Protein AF-G8PH17-F1 (afdb_monomer_lite)

Secondary structure (DSSP, 8-state):
-BSS--S-HHHHHHS-GGGPPPSSS-EEEEEEE-SS-EEEEEEEGGG-----S-PPP--TTHHHHEEEPTTS-EEE------

Radius of gyration: 15.16 Å; chains: 1; bounding box: 30×38×37 Å

Sequence (82 aa):
MDPTFDNTEEWWESIPEEARPSKDQPFYHLLAENAESEYIAYVSEQNLEKDDSGEPVRHPQVEEFFDETTDGDYIVKDVEIH

Structure (mmCIF, N/CA/C/O backbone):
data_AF-G8PH17-F1
#
_entry.id   AF-G8PH17-F1
#
loop_
_atom_site.group_PDB
_atom_site.id
_atom_site.type_symbol
_atom_site.label_atom_id
_atom_site.label_alt_id
_atom_site.label_comp_id
_atom_site.label_asym_id
_atom_site.label_entity_id
_atom_site.label_seq_id
_atom_site.pdbx_PDB_ins_code
_atom_site.Cartn_x
_atom_site.Cartn_y
_atom_site.Cartn_z
_atom_site.occupancy
_atom_site.B_iso_or_equiv
_atom_site.auth_seq_id
_atom_site.auth_comp_id
_atom_site.auth_asym_id
_atom_site.auth_atom_id
_atom_site.pdbx_PDB_model_num
ATOM 1 N N . MET A 1 1 ? -4.641 -7.364 4.706 1.00 54.56 1 MET A N 1
ATOM 2 C CA . MET A 1 1 ? -5.752 -6.396 4.616 1.00 54.56 1 MET A CA 1
ATOM 3 C C . MET A 1 1 ? -6.184 -6.112 6.033 1.00 54.56 1 MET A C 1
ATOM 5 O O . MET A 1 1 ? -6.562 -7.058 6.716 1.00 54.56 1 MET A O 1
ATOM 9 N N . ASP A 1 2 ? -6.101 -4.857 6.460 1.00 53.16 2 ASP A N 1
ATOM 10 C CA . ASP A 1 2 ? -6.610 -4.460 7.770 1.00 53.16 2 ASP A CA 1
ATOM 11 C C . ASP A 1 2 ? -8.093 -4.090 7.606 1.00 53.16 2 ASP A C 1
ATOM 13 O O . ASP A 1 2 ? -8.412 -3.201 6.811 1.00 53.16 2 ASP A O 1
ATOM 17 N N . PRO A 1 3 ? -9.025 -4.798 8.273 1.00 53.06 3 PRO A N 1
ATOM 18 C CA . PRO A 1 3 ? -10.462 -4.600 8.072 1.00 53.06 3 PRO A CA 1
ATOM 19 C C . PRO A 1 3 ? -10.973 -3.262 8.624 1.00 53.06 3 PRO A C 1
ATOM 21 O O . PRO A 1 3 ? -12.065 -2.834 8.262 1.00 53.06 3 PRO A O 1
ATOM 24 N N . THR A 1 4 ? -10.194 -2.600 9.478 1.00 51.75 4 THR A N 1
ATOM 25 C CA . THR A 1 4 ? -10.493 -1.285 10.051 1.00 51.75 4 THR A CA 1
ATOM 26 C C . THR A 1 4 ? -9.195 -0.530 10.309 1.00 51.75 4 THR A C 1
ATOM 28 O O . THR A 1 4 ? -8.179 -1.139 10.627 1.00 51.75 4 THR A O 1
ATOM 31 N N . PHE A 1 5 ? -9.256 0.794 10.179 1.00 57.12 5 PHE A N 1
ATOM 32 C CA . PHE A 1 5 ? -8.184 1.743 10.476 1.00 57.12 5 PHE A CA 1
ATOM 33 C C . PHE A 1 5 ? -7.437 1.421 11.791 1.00 57.12 5 PHE A C 1
ATOM 35 O O . PHE A 1 5 ? -8.042 1.478 12.860 1.00 57.12 5 PHE A O 1
ATOM 42 N N . ASP A 1 6 ? -6.137 1.108 11.705 1.00 59.66 6 ASP A N 1
ATOM 43 C CA . ASP A 1 6 ? -5.306 0.669 12.850 1.00 59.66 6 ASP A CA 1
ATOM 44 C C . ASP A 1 6 ? -4.491 1.814 13.500 1.00 59.66 6 ASP A C 1
ATOM 46 O O . ASP A 1 6 ? -3.793 1.631 14.493 1.00 59.66 6 ASP A O 1
ATOM 50 N N . ASN A 1 7 ? -4.582 3.037 12.965 1.00 62.47 7 ASN A N 1
ATOM 51 C CA . ASN A 1 7 ? -3.873 4.201 13.505 1.00 62.47 7 ASN A CA 1
ATOM 52 C C . ASN A 1 7 ? -4.661 4.898 14.632 1.00 62.47 7 ASN A C 1
ATOM 54 O O . ASN A 1 7 ? -5.869 4.726 14.798 1.00 62.47 7 ASN A O 1
ATOM 58 N N . THR A 1 8 ? -3.969 5.715 15.429 1.00 67.88 8 THR A N 1
ATOM 59 C CA . THR A 1 8 ? -4.580 6.421 16.565 1.00 67.88 8 THR A CA 1
ATOM 60 C C . THR A 1 8 ? -5.591 7.477 16.112 1.00 67.88 8 THR A C 1
ATOM 62 O O . THR A 1 8 ? -5.452 8.089 15.049 1.00 67.88 8 THR A O 1
ATOM 65 N N . GLU A 1 9 ? -6.600 7.751 16.947 1.00 72.69 9 GLU A N 1
ATOM 66 C CA . GLU A 1 9 ? -7.546 8.849 16.697 1.00 72.69 9 GLU A CA 1
ATOM 67 C C . GLU A 1 9 ? -6.837 10.207 16.569 1.00 72.69 9 GLU A C 1
ATOM 69 O O . GLU A 1 9 ? -7.233 11.018 15.741 1.00 72.69 9 GLU A O 1
ATOM 74 N N . GLU A 1 10 ? -5.732 10.422 17.289 1.00 71.88 10 GLU A N 1
ATOM 75 C CA . GLU A 1 10 ? -4.906 11.632 17.161 1.00 71.88 10 GLU A CA 1
ATOM 76 C C . GLU A 1 10 ? -4.290 11.797 15.766 1.00 71.88 10 GLU A C 1
ATOM 78 O O . GLU A 1 10 ? -4.307 12.896 15.212 1.00 71.88 10 GLU A O 1
ATOM 83 N N . TRP A 1 11 ? -3.765 10.722 15.165 1.00 77.25 11 TRP A N 1
ATOM 84 C CA . TRP A 1 11 ? -3.242 10.795 13.799 1.00 77.25 11 TRP A CA 1
ATOM 85 C C . TRP A 1 11 ? -4.362 11.145 12.821 1.00 77.25 11 TRP A C 1
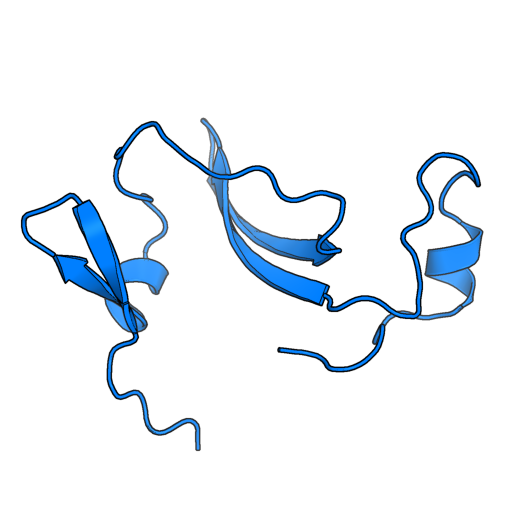ATOM 87 O O . TRP A 1 11 ? -4.187 11.996 11.952 1.00 77.25 11 TRP A O 1
ATOM 97 N N . TRP A 1 12 ? -5.542 10.556 13.012 1.00 75.25 12 TRP A N 1
ATOM 98 C CA . TRP A 1 12 ? -6.711 10.843 12.190 1.00 75.25 12 TRP A CA 1
ATOM 99 C C . TRP A 1 12 ? -7.163 12.302 12.272 1.00 75.25 12 TRP A C 1
ATOM 101 O O . TRP A 1 12 ? -7.427 12.942 11.254 1.00 75.25 12 TRP A O 1
ATOM 111 N N . GLU A 1 13 ? -7.237 12.842 13.486 1.00 79.69 13 GLU A N 1
ATOM 112 C CA . GLU A 1 13 ? -7.615 14.233 13.725 1.00 79.69 13 GLU A CA 1
ATOM 113 C C . GLU A 1 13 ? -6.566 15.220 13.200 1.00 79.69 13 GLU A C 1
ATOM 115 O O . GLU A 1 13 ? -6.932 16.326 12.792 1.00 79.69 13 GLU A O 1
ATOM 120 N N . SER A 1 14 ? -5.291 14.813 13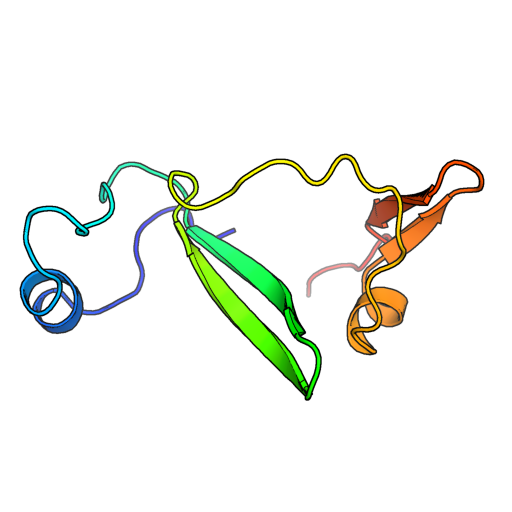.140 1.00 82.38 14 SER A N 1
ATOM 121 C CA . SER A 1 14 ? -4.199 15.626 12.592 1.00 82.38 14 SER A CA 1
ATOM 122 C C . SER A 1 14 ? -4.283 15.833 11.074 1.00 82.38 14 SER A C 1
ATOM 124 O O . SER A 1 14 ? -3.721 16.800 10.555 1.00 82.38 14 SER A O 1
ATOM 126 N N . ILE A 1 15 ? -5.013 14.969 10.360 1.00 78.81 15 ILE A N 1
ATOM 127 C CA . ILE A 1 15 ? -5.238 15.112 8.921 1.00 78.81 15 ILE A CA 1
ATOM 128 C C . ILE A 1 15 ? -6.287 16.212 8.682 1.00 78.81 15 ILE A C 1
ATOM 130 O O . ILE A 1 15 ? -7.329 16.211 9.349 1.00 78.81 15 ILE A O 1
ATOM 134 N N . PRO A 1 16 ? -6.064 17.140 7.729 1.00 84.69 16 PRO A N 1
ATOM 135 C CA . PRO A 1 16 ? -7.065 18.126 7.324 1.00 84.69 16 PRO A CA 1
ATOM 136 C C . PRO A 1 16 ? -8.391 17.466 6.940 1.00 84.69 16 PRO A C 1
ATOM 138 O O . PRO A 1 16 ? -8.386 16.453 6.248 1.00 84.69 16 PRO A O 1
ATOM 141 N N . GLU A 1 17 ? -9.526 18.046 7.338 1.00 80.88 17 GLU A N 1
ATOM 142 C CA . GLU A 1 17 ? -10.858 17.455 7.109 1.00 80.88 17 GLU A CA 1
ATOM 143 C C . GLU A 1 17 ? -11.128 17.064 5.651 1.00 80.88 17 GLU A C 1
ATOM 145 O O . GLU A 1 17 ? -11.743 16.034 5.402 1.00 80.88 17 GLU A O 1
ATOM 150 N N . GLU A 1 18 ? -10.618 17.843 4.697 1.00 79.56 18 GLU A N 1
ATOM 151 C CA . GLU A 1 18 ? -10.746 17.597 3.255 1.00 79.56 18 GLU A CA 1
ATOM 152 C C . GLU A 1 18 ? -9.955 16.384 2.741 1.00 79.56 18 GLU A C 1
ATOM 154 O O . GLU A 1 18 ? -10.289 15.833 1.695 1.00 79.56 18 GLU A O 1
ATOM 159 N N . ALA A 1 19 ? -8.921 15.965 3.472 1.00 79.00 19 ALA A N 1
ATOM 160 C CA . ALA A 1 19 ? -8.030 14.864 3.116 1.00 79.00 19 ALA A CA 1
ATOM 161 C C . ALA A 1 1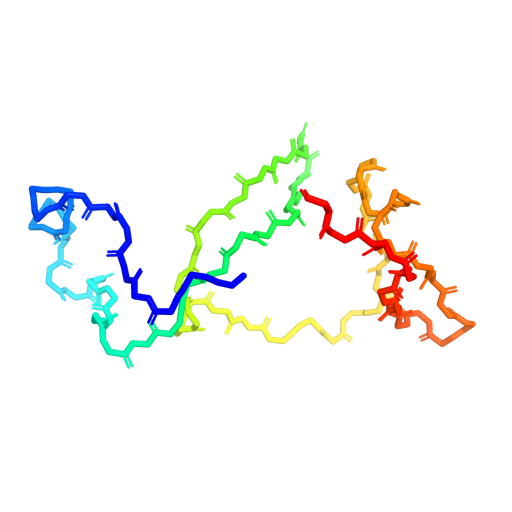9 ? -8.177 13.659 4.059 1.00 79.00 19 ALA A C 1
ATOM 163 O O . ALA A 1 19 ? -7.466 12.662 3.901 1.00 79.00 19 ALA A O 1
ATOM 164 N N . ARG A 1 20 ? -9.079 13.734 5.050 1.00 84.38 20 ARG A N 1
ATOM 165 C CA . ARG A 1 20 ? -9.353 12.620 5.961 1.00 84.38 20 ARG A CA 1
ATOM 166 C C . ARG A 1 20 ? -9.914 11.448 5.159 1.00 84.38 20 ARG A C 1
ATOM 168 O O . ARG A 1 20 ? -10.891 11.626 4.426 1.00 84.38 20 ARG A O 1
ATOM 175 N N . PRO A 1 21 ? -9.333 10.246 5.293 1.00 81.38 21 PRO A N 1
ATOM 176 C CA . PRO A 1 21 ? -9.954 9.062 4.729 1.00 81.38 21 PRO A CA 1
ATOM 177 C C . PRO A 1 21 ? -11.353 8.823 5.327 1.00 81.38 21 PRO A C 1
ATOM 179 O O . PRO A 1 21 ? -11.726 9.435 6.318 1.00 81.38 21 PRO A O 1
ATOM 182 N N . SER A 1 22 ? -12.168 7.936 4.770 1.00 81.62 22 SER A N 1
ATOM 183 C CA . SER A 1 22 ? -13.272 7.331 5.529 1.00 81.62 22 SER A CA 1
ATOM 184 C C . SER A 1 22 ? -12.731 6.251 6.477 1.00 81.62 22 SER A C 1
ATOM 186 O O . SER A 1 22 ? -11.777 5.559 6.118 1.00 81.62 22 SER A O 1
ATOM 188 N N . LYS A 1 23 ? -13.315 6.093 7.678 1.00 76.06 23 LYS A N 1
ATOM 189 C CA . LYS A 1 23 ? -12.969 4.993 8.608 1.00 76.06 23 LYS A CA 1
ATOM 190 C C . LYS A 1 23 ? -13.638 3.664 8.224 1.00 76.06 23 LYS A C 1
ATOM 192 O O . LYS A 1 23 ? -13.131 2.612 8.594 1.00 76.06 23 LYS A O 1
ATOM 197 N N . ASP A 1 24 ? -14.736 3.716 7.468 1.00 79.81 24 ASP A N 1
ATOM 198 C CA . ASP A 1 24 ? -15.529 2.558 7.019 1.00 79.81 24 ASP A CA 1
ATOM 199 C C . ASP A 1 24 ? -15.060 1.999 5.662 1.00 79.81 24 ASP A C 1
ATOM 201 O O . ASP A 1 24 ? -15.846 1.437 4.900 1.00 79.81 24 ASP A O 1
ATOM 205 N N . GLN A 1 25 ? -13.786 2.190 5.325 1.00 76.75 25 GLN A N 1
ATOM 206 C CA . GLN A 1 25 ? -13.186 1.685 4.091 1.00 76.75 25 GLN A CA 1
ATOM 207 C C . GLN A 1 25 ? -11.911 0.896 4.409 1.00 76.75 25 GLN A C 1
ATOM 209 O O . GLN A 1 25 ? -11.300 1.119 5.461 1.00 76.75 25 GLN A O 1
ATOM 214 N N . PRO A 1 26 ? -11.477 0.003 3.509 1.00 81.50 26 PRO A N 1
ATOM 215 C CA . PRO A 1 26 ? -10.264 -0.759 3.730 1.00 81.50 26 PRO A CA 1
ATOM 216 C C . PRO A 1 26 ? -9.009 0.105 3.572 1.00 81.50 26 PRO A C 1
ATOM 218 O O . PRO A 1 26 ? -8.951 1.058 2.786 1.00 81.50 26 PRO A O 1
ATOM 221 N N . PHE A 1 27 ? -7.985 -0.279 4.328 1.00 82.88 27 PHE A N 1
ATOM 222 C CA . PHE A 1 27 ? -6.633 0.242 4.202 1.00 82.88 27 PHE A CA 1
ATOM 223 C C . PHE A 1 27 ? -5.706 -0.866 3.711 1.00 82.88 27 PHE A C 1
ATOM 225 O O . PHE A 1 27 ? -5.841 -2.041 4.075 1.00 82.88 27 PHE A O 1
ATOM 232 N N . TYR A 1 28 ? -4.754 -0.471 2.877 1.00 84.00 28 TYR A N 1
ATOM 233 C CA . TYR A 1 28 ? -3.841 -1.370 2.200 1.00 84.00 28 TYR A CA 1
ATOM 234 C C . TYR A 1 28 ? -2.401 -0.979 2.506 1.00 84.00 28 TYR A C 1
ATOM 236 O O . TYR A 1 28 ? -2.038 0.199 2.496 1.00 84.00 28 TYR A O 1
ATOM 244 N N . HIS A 1 29 ? -1.581 -1.997 2.749 1.00 85.00 29 HIS A N 1
ATOM 245 C CA . HIS A 1 29 ? -0.135 -1.876 2.690 1.00 85.00 29 HIS A CA 1
ATOM 246 C C . HIS A 1 29 ? 0.290 -2.119 1.243 1.00 85.00 29 HIS A C 1
ATOM 248 O O . HIS A 1 29 ? 0.017 -3.187 0.696 1.00 85.00 29 HIS A O 1
ATOM 254 N N . LEU A 1 30 ? 0.920 -1.125 0.627 1.00 87.06 30 LEU A N 1
ATOM 255 C CA . LEU A 1 30 ? 1.428 -1.206 -0.736 1.00 87.06 30 LEU A CA 1
ATOM 256 C C . LEU A 1 30 ? 2.945 -1.294 -0.731 1.00 87.06 30 LEU A C 1
ATOM 258 O O . LEU A 1 30 ? 3.608 -0.562 0.000 1.00 87.06 30 LEU A O 1
ATOM 262 N N . LEU A 1 31 ? 3.479 -2.133 -1.611 1.00 88.12 31 LEU A N 1
ATOM 263 C CA . LEU A 1 31 ? 4.873 -2.063 -2.026 1.00 88.12 31 LEU A CA 1
ATOM 264 C C . LEU A 1 31 ? 4.968 -0.946 -3.072 1.00 88.12 31 LEU A C 1
ATOM 266 O O . LEU A 1 31 ? 4.545 -1.133 -4.209 1.00 88.12 31 LEU A O 1
ATOM 270 N N . ALA A 1 32 ? 5.423 0.234 -2.662 1.00 89.44 32 ALA A N 1
ATOM 271 C CA . ALA A 1 32 ? 5.443 1.438 -3.482 1.00 89.44 32 ALA A CA 1
ATOM 272 C C . ALA A 1 32 ? 6.868 1.794 -3.915 1.00 89.44 32 ALA A C 1
ATOM 274 O O . ALA A 1 32 ? 7.850 1.478 -3.243 1.00 89.44 32 ALA A O 1
ATOM 275 N N . GLU A 1 33 ? 6.981 2.511 -5.023 1.00 87.25 33 GLU A N 1
ATOM 276 C CA . GLU A 1 33 ? 8.247 3.062 -5.483 1.00 87.25 33 GLU A CA 1
ATOM 277 C C . GLU A 1 33 ? 8.063 4.470 -6.041 1.00 87.25 33 GLU A C 1
ATOM 279 O O . GLU A 1 33 ? 6.967 4.886 -6.421 1.00 87.25 33 GLU A O 1
ATOM 284 N N . ASN A 1 34 ? 9.156 5.218 -6.084 1.00 87.00 34 ASN A N 1
ATOM 285 C CA . ASN A 1 34 ? 9.251 6.469 -6.816 1.00 87.00 34 ASN A CA 1
ATOM 286 C C . ASN A 1 34 ? 10.593 6.526 -7.564 1.00 87.00 34 ASN A C 1
ATOM 288 O O . ASN A 1 34 ? 11.357 5.565 -7.580 1.00 87.00 34 ASN A O 1
ATOM 292 N N . ALA A 1 35 ? 10.904 7.666 -8.183 1.00 85.56 35 ALA A N 1
ATOM 293 C CA . ALA A 1 35 ? 12.131 7.826 -8.965 1.00 85.56 35 ALA A CA 1
ATOM 294 C C . ALA A 1 35 ? 13.437 7.624 -8.163 1.00 85.56 35 ALA A C 1
ATOM 296 O O . ALA A 1 35 ? 14.495 7.444 -8.767 1.00 85.56 35 ALA A O 1
ATOM 297 N N . GLU A 1 36 ? 13.380 7.686 -6.832 1.00 86.31 36 GLU A N 1
ATOM 298 C CA . GLU A 1 36 ? 14.545 7.704 -5.949 1.00 86.31 36 GLU A CA 1
ATOM 299 C C . GLU A 1 36 ? 14.627 6.489 -5.012 1.00 86.31 36 GLU A C 1
ATOM 301 O O . GLU A 1 36 ? 15.726 6.169 -4.554 1.00 86.31 36 GLU A O 1
ATOM 306 N N . SER A 1 37 ? 13.511 5.833 -4.667 1.00 86.06 37 SER A N 1
ATOM 307 C CA . SER A 1 37 ? 13.477 4.764 -3.654 1.00 86.06 37 SER A CA 1
ATOM 308 C C . SER A 1 37 ? 12.217 3.894 -3.693 1.00 86.06 37 SER A C 1
ATOM 310 O O . SER A 1 37 ? 11.145 4.333 -4.112 1.00 86.06 37 SER A O 1
ATOM 312 N N . GLU A 1 38 ? 12.343 2.696 -3.126 1.00 90.69 38 GLU A N 1
ATOM 313 C CA . GLU A 1 38 ? 11.277 1.732 -2.851 1.00 90.69 38 GLU A CA 1
ATOM 314 C C . GLU A 1 38 ? 10.910 1.728 -1.350 1.00 90.69 38 GLU A C 1
ATOM 316 O O . GLU A 1 38 ? 11.784 1.801 -0.481 1.00 90.69 38 GLU A O 1
ATOM 321 N N . TYR A 1 39 ? 9.616 1.684 -1.017 1.00 86.31 39 TYR A N 1
ATOM 322 C CA . TYR A 1 39 ? 9.121 1.742 0.364 1.00 86.31 39 TYR A CA 1
ATOM 323 C C . TYR A 1 39 ? 7.735 1.103 0.529 1.00 86.31 39 TYR A C 1
ATOM 325 O O . TYR A 1 39 ? 6.974 0.965 -0.424 1.00 86.31 39 TYR A O 1
ATOM 333 N N . ILE A 1 40 ? 7.364 0.763 1.768 1.00 85.69 40 ILE A N 1
ATOM 334 C CA . ILE A 1 40 ? 6.007 0.304 2.092 1.00 85.69 40 ILE A CA 1
ATOM 335 C C . ILE A 1 40 ? 5.138 1.514 2.442 1.00 85.69 40 ILE A C 1
ATOM 337 O O . ILE A 1 40 ? 5.448 2.259 3.374 1.00 85.69 40 ILE A O 1
ATOM 341 N N . ALA A 1 41 ? 4.043 1.701 1.711 1.00 85.56 41 ALA A N 1
ATOM 342 C CA . ALA A 1 41 ? 3.053 2.739 1.974 1.00 85.56 41 ALA A CA 1
ATOM 343 C C . ALA A 1 41 ? 1.821 2.154 2.673 1.00 85.56 41 ALA A C 1
ATOM 345 O O . ALA A 1 41 ? 1.412 1.035 2.378 1.00 85.56 41 ALA A O 1
ATOM 346 N N . TYR A 1 42 ? 1.199 2.929 3.562 1.00 82.19 42 TYR A N 1
ATOM 347 C CA . TYR A 1 42 ? -0.102 2.603 4.145 1.00 82.19 42 TYR A CA 1
ATOM 348 C C . TYR A 1 42 ? -1.128 3.621 3.664 1.00 82.19 42 TYR A C 1
ATOM 350 O O . TYR A 1 42 ? -1.004 4.814 3.947 1.00 82.19 42 TYR A O 1
ATOM 358 N N . VAL A 1 43 ? -2.111 3.163 2.894 1.00 84.56 43 VAL A N 1
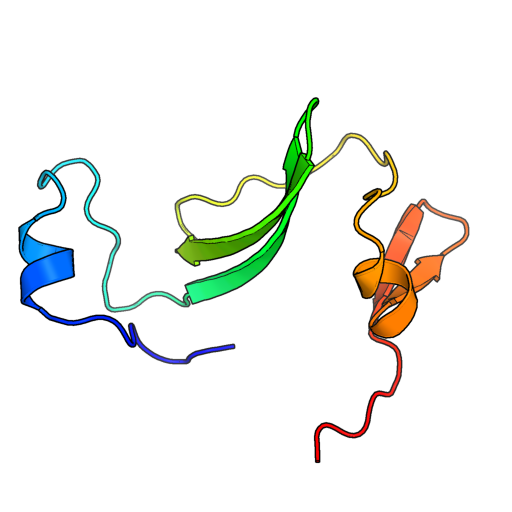ATOM 359 C CA . VAL A 1 43 ? -3.022 4.043 2.158 1.00 84.56 43 VAL A CA 1
ATOM 360 C C . VAL A 1 43 ? -4.450 3.513 2.189 1.00 84.56 43 VAL A C 1
ATOM 362 O O . VAL A 1 43 ? -4.704 2.311 2.225 1.00 84.56 43 VAL A O 1
ATOM 365 N N . SER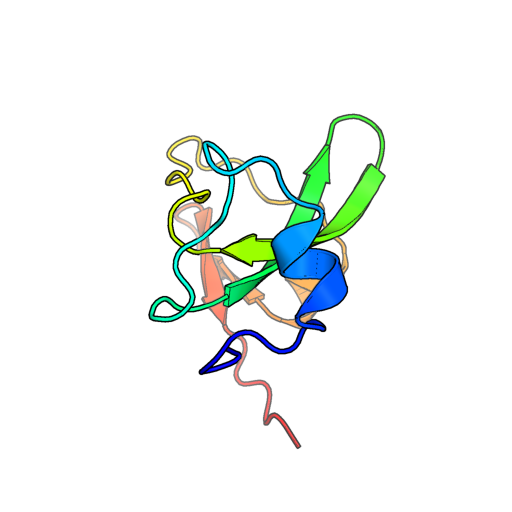 A 1 44 ? -5.401 4.437 2.198 1.00 87.81 44 SER A N 1
ATOM 366 C CA . SER A 1 44 ? -6.829 4.145 2.107 1.00 87.81 44 SER A CA 1
ATOM 367 C C . SER A 1 44 ? -7.266 3.878 0.669 1.00 87.81 44 SER A C 1
ATOM 369 O O . SER A 1 44 ? -6.775 4.554 -0.235 1.00 87.81 44 SER A O 1
ATOM 371 N N . GLU A 1 45 ? -8.286 3.044 0.470 1.00 86.00 45 GLU A N 1
ATOM 372 C CA . GLU A 1 45 ? -8.836 2.736 -0.861 1.00 86.00 45 GLU A CA 1
ATOM 373 C C . GLU A 1 45 ? -9.154 3.963 -1.728 1.00 86.00 45 GLU A C 1
ATOM 375 O O . GLU A 1 45 ? -8.764 4.008 -2.888 1.00 86.00 45 GLU A O 1
ATOM 380 N N . GLN A 1 46 ? -9.787 5.000 -1.167 1.00 86.06 46 GLN A N 1
ATOM 381 C CA . GLN A 1 46 ? -10.126 6.234 -1.898 1.00 86.06 46 GLN A CA 1
ATOM 382 C C . GLN A 1 46 ? -8.928 6.985 -2.511 1.00 86.06 46 GLN A C 1
ATOM 384 O O . GLN A 1 46 ? -9.126 7.876 -3.330 1.00 86.06 46 GLN A O 1
ATOM 389 N N . ASN A 1 47 ? -7.707 6.693 -2.054 1.00 86.25 47 ASN A N 1
ATOM 390 C CA . ASN A 1 47 ? -6.472 7.318 -2.527 1.00 86.25 47 ASN A CA 1
ATOM 391 C C . ASN A 1 47 ? -5.727 6.417 -3.529 1.00 86.25 47 ASN A C 1
ATOM 393 O O . ASN A 1 47 ? -4.588 6.714 -3.882 1.00 86.25 47 ASN A O 1
ATOM 397 N N . LEU A 1 48 ? -6.343 5.313 -3.960 1.00 88.81 48 LEU A N 1
ATOM 398 C CA . LEU A 1 48 ? -5.808 4.427 -4.984 1.00 88.81 48 LEU A CA 1
ATOM 399 C C . LEU A 1 48 ? -6.377 4.794 -6.349 1.00 88.81 48 LEU A C 1
ATOM 401 O O . LEU A 1 48 ? -7.585 4.958 -6.514 1.00 88.81 48 LEU A O 1
ATOM 405 N N . GLU A 1 49 ? -5.495 4.848 -7.337 1.00 89.50 49 GLU A N 1
ATOM 406 C CA . GLU A 1 49 ? -5.862 4.875 -8.745 1.00 89.50 49 GLU A CA 1
ATOM 407 C C . GLU A 1 49 ? -5.330 3.607 -9.407 1.00 89.50 49 GLU A C 1
ATOM 409 O O . GLU A 1 49 ? -4.298 3.062 -9.005 1.00 89.50 49 GLU A O 1
ATOM 414 N N . LYS A 1 50 ? -6.076 3.098 -10.387 1.00 86.31 50 LYS A N 1
ATOM 415 C CA . LYS A 1 50 ? -5.663 1.912 -11.123 1.00 86.31 50 LYS A CA 1
ATOM 416 C C . LYS A 1 50 ? -4.464 2.268 -11.995 1.00 86.31 50 LYS A C 1
ATOM 418 O O . LYS A 1 50 ? -4.537 3.218 -12.768 1.00 86.31 50 LYS A O 1
ATOM 423 N N . ASP A 1 51 ? -3.401 1.478 -11.896 1.00 85.25 51 ASP A N 1
ATOM 424 C CA . ASP A 1 51 ? -2.331 1.553 -12.878 1.00 85.25 51 ASP A CA 1
ATOM 425 C C . ASP A 1 51 ? -2.769 0.861 -14.177 1.00 85.25 51 ASP A C 1
ATOM 427 O O . ASP A 1 51 ? -3.193 -0.297 -14.173 1.00 85.25 51 ASP A O 1
ATOM 431 N N . ASP A 1 52 ? -2.693 1.599 -15.283 1.00 84.31 52 ASP A N 1
ATOM 432 C CA . ASP A 1 52 ? -2.951 1.102 -16.638 1.00 84.31 52 ASP A CA 1
ATOM 433 C C . ASP A 1 52 ? -1.673 1.148 -17.506 1.00 84.31 52 ASP A C 1
ATOM 435 O O . ASP A 1 52 ? -1.749 1.008 -18.729 1.00 84.31 52 ASP A O 1
ATOM 439 N N . SER A 1 53 ? -0.500 1.382 -16.897 1.00 85.25 53 SER A N 1
ATOM 440 C C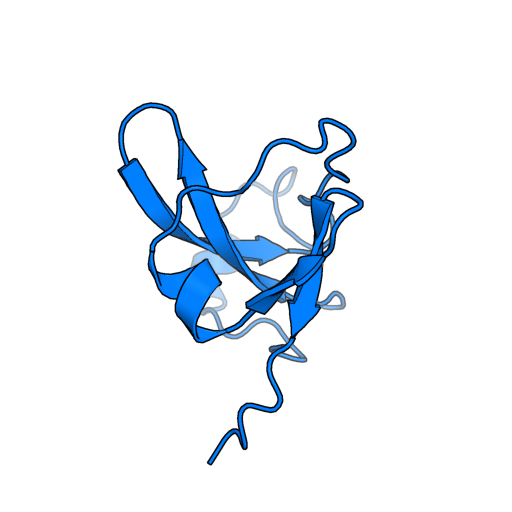A . SER A 1 53 ? 0.781 1.497 -17.607 1.00 85.25 53 SER A CA 1
ATOM 441 C C . SER A 1 53 ? 1.319 0.134 -18.051 1.00 85.25 53 SER A C 1
ATOM 443 O O . SER A 1 53 ? 1.902 0.024 -19.132 1.00 85.25 53 SER A O 1
ATOM 445 N N . GLY A 1 54 ? 1.093 -0.900 -17.231 1.00 78.75 54 GLY A N 1
ATOM 446 C CA . GLY A 1 54 ? 1.674 -2.229 -17.420 1.00 78.75 54 GLY A CA 1
ATOM 447 C C . GLY A 1 54 ? 3.188 -2.265 -17.189 1.00 78.75 54 GLY A C 1
ATOM 448 O O . GLY A 1 54 ? 3.844 -3.217 -17.611 1.00 78.75 54 GLY A O 1
ATOM 449 N N . GLU A 1 55 ? 3.761 -1.224 -16.577 1.00 83.44 55 GLU A N 1
ATOM 450 C CA . GLU A 1 55 ? 5.164 -1.222 -16.180 1.00 83.44 55 GLU A CA 1
ATOM 451 C C . GLU A 1 55 ? 5.352 -2.050 -14.898 1.00 83.44 55 GLU A C 1
ATOM 453 O O . GLU A 1 55 ? 4.552 -1.941 -13.964 1.00 83.44 55 GLU A O 1
ATOM 458 N N . PRO A 1 56 ? 6.405 -2.881 -14.823 1.00 81.94 56 PRO A N 1
ATOM 459 C CA . PRO A 1 56 ? 6.636 -3.709 -13.653 1.00 81.94 56 PRO A CA 1
ATOM 460 C C . PRO A 1 56 ? 7.112 -2.871 -12.462 1.00 81.94 56 PRO A C 1
ATOM 462 O O . PRO A 1 56 ? 7.977 -2.003 -12.599 1.00 81.94 56 PRO A O 1
ATOM 465 N N . VAL A 1 57 ? 6.603 -3.201 -11.274 1.00 85.88 57 VAL A N 1
ATOM 466 C CA . VAL A 1 57 ? 7.011 -2.595 -10.003 1.00 85.88 57 VAL A CA 1
ATOM 467 C C . VAL A 1 57 ? 8.418 -3.067 -9.635 1.00 85.88 57 VAL A C 1
ATOM 469 O O . VAL A 1 57 ? 8.682 -4.267 -9.562 1.00 85.88 57 VAL A O 1
ATOM 472 N N . ARG A 1 58 ? 9.332 -2.137 -9.345 1.00 84.88 58 ARG A N 1
ATOM 473 C CA . ARG A 1 58 ? 10.760 -2.439 -9.095 1.00 84.88 58 ARG A CA 1
ATOM 474 C C . ARG A 1 58 ? 11.065 -2.802 -7.639 1.00 84.88 58 ARG A C 1
ATOM 476 O O . ARG A 1 58 ? 12.218 -3.043 -7.286 1.00 84.88 58 ARG A O 1
ATOM 483 N N . HIS A 1 59 ? 10.047 -2.851 -6.783 1.00 84.00 59 HIS A N 1
ATOM 484 C CA . HIS A 1 59 ? 10.203 -3.126 -5.360 1.00 84.00 59 HIS A CA 1
ATOM 485 C C . HIS A 1 59 ? 10.660 -4.582 -5.124 1.00 84.00 59 HIS A C 1
ATOM 487 O O . HIS A 1 59 ? 9.943 -5.509 -5.496 1.00 84.00 59 HIS A O 1
ATOM 493 N N . PRO A 1 60 ? 11.789 -4.835 -4.430 1.00 83.69 60 PRO A N 1
ATOM 494 C CA . PRO A 1 60 ? 12.402 -6.169 -4.345 1.00 83.69 60 PRO A CA 1
ATOM 495 C C . PRO A 1 60 ? 11.498 -7.226 -3.695 1.00 83.69 60 PRO A C 1
ATOM 497 O O . PRO A 1 60 ? 11.514 -8.390 -4.076 1.00 83.69 60 PRO A O 1
ATOM 500 N N . GLN A 1 61 ? 10.660 -6.821 -2.736 1.00 84.19 61 GLN A N 1
ATOM 501 C CA . GLN A 1 61 ? 9.690 -7.725 -2.106 1.00 84.19 61 GLN A CA 1
ATOM 502 C C . GLN A 1 61 ? 8.537 -8.148 -3.033 1.00 84.19 61 GLN A C 1
ATOM 504 O O . GLN A 1 61 ? 7.837 -9.105 -2.717 1.00 84.19 61 GLN A O 1
ATOM 509 N N . VAL A 1 62 ? 8.327 -7.487 -4.179 1.00 85.69 62 VAL A N 1
ATOM 510 C CA . VAL A 1 62 ? 7.313 -7.926 -5.153 1.00 85.69 62 VAL A CA 1
ATOM 511 C C . VAL A 1 62 ? 7.650 -9.327 -5.646 1.00 85.69 62 VAL A C 1
ATOM 513 O O . VAL A 1 62 ? 6.771 -10.181 -5.665 1.00 85.69 62 VAL A O 1
ATOM 516 N N . GLU A 1 63 ? 8.927 -9.611 -5.913 1.00 83.62 63 GLU A N 1
ATOM 517 C CA . GLU A 1 63 ? 9.382 -10.948 -6.305 1.00 83.62 63 GLU A CA 1
ATOM 518 C C . GLU A 1 63 ? 9.229 -11.990 -5.182 1.00 83.62 63 GLU A C 1
ATOM 520 O O . GLU A 1 63 ? 9.222 -13.187 -5.462 1.00 83.62 63 GLU A O 1
ATOM 525 N N . GLU A 1 64 ? 9.091 -11.587 -3.916 1.00 84.31 64 GLU A N 1
ATOM 526 C CA . GLU A 1 64 ? 8.861 -12.515 -2.800 1.00 84.31 64 GLU A CA 1
ATOM 527 C C . GLU A 1 64 ? 7.385 -12.918 -2.682 1.00 84.31 64 GLU A C 1
ATOM 529 O O . GLU A 1 64 ? 7.086 -14.079 -2.399 1.00 84.31 64 GLU A O 1
ATOM 534 N N . PHE A 1 65 ? 6.466 -11.979 -2.927 1.00 82.31 65 PHE A N 1
ATOM 535 C CA . PHE A 1 65 ? 5.026 -12.176 -2.725 1.00 82.31 65 PHE A CA 1
ATOM 536 C C . PHE A 1 65 ? 4.241 -12.462 -4.008 1.00 82.31 65 PHE A C 1
ATOM 538 O O . PHE A 1 65 ? 3.142 -13.010 -3.926 1.00 82.31 65 PHE A O 1
ATOM 545 N N . PHE A 1 66 ? 4.772 -12.113 -5.180 1.00 87.56 66 PHE A N 1
ATOM 546 C CA . PHE A 1 66 ? 4.056 -12.190 -6.450 1.00 87.56 66 PHE A CA 1
ATOM 547 C C . PHE A 1 66 ? 4.883 -12.867 -7.547 1.00 87.56 66 PHE A C 1
ATOM 549 O O . PHE A 1 66 ? 6.113 -12.786 -7.575 1.00 87.56 66 PHE A O 1
ATOM 556 N N . ASP A 1 67 ? 4.186 -13.547 -8.455 1.00 85.94 67 ASP A N 1
ATOM 557 C CA . ASP A 1 67 ? 4.693 -13.967 -9.759 1.00 85.94 67 ASP A CA 1
ATOM 558 C C . ASP A 1 67 ? 4.123 -13.040 -10.840 1.00 85.94 67 ASP A C 1
ATOM 560 O O . ASP A 1 67 ? 2.915 -12.791 -10.883 1.00 85.94 67 ASP A O 1
ATOM 564 N N . GLU A 1 68 ? 4.991 -12.536 -11.717 1.00 84.00 68 GLU A N 1
ATOM 565 C CA . GLU A 1 68 ? 4.600 -11.749 -12.888 1.00 84.00 68 GLU A CA 1
ATOM 566 C C . GLU A 1 68 ? 4.119 -12.684 -14.008 1.00 84.00 68 GLU A C 1
ATOM 568 O O . GLU A 1 68 ? 4.765 -13.678 -14.358 1.00 84.00 68 GLU A O 1
ATOM 573 N N . THR A 1 69 ? 2.958 -12.378 -14.575 1.00 82.25 69 THR A N 1
ATOM 574 C CA . THR A 1 69 ? 2.399 -13.095 -15.722 1.00 82.25 69 THR A CA 1
ATOM 575 C C . THR A 1 69 ? 2.951 -12.545 -17.032 1.00 82.25 69 THR A C 1
ATOM 577 O O . THR A 1 69 ? 3.492 -11.448 -17.103 1.00 82.25 69 THR A O 1
ATOM 580 N N . THR A 1 70 ? 2.783 -13.293 -18.123 1.00 76.81 70 THR A N 1
ATOM 581 C CA . THR A 1 70 ? 3.245 -12.854 -19.453 1.00 76.81 70 THR A CA 1
ATOM 582 C C . THR A 1 70 ? 2.533 -11.588 -19.954 1.00 76.81 70 THR A C 1
ATOM 584 O O . THR A 1 70 ? 3.047 -10.928 -20.854 1.00 76.81 70 THR A O 1
ATOM 587 N N . ASP A 1 71 ? 1.382 -11.247 -19.370 1.00 77.75 71 ASP A N 1
ATOM 588 C CA . ASP A 1 71 ? 0.585 -10.061 -19.692 1.00 77.75 71 ASP A CA 1
ATOM 589 C C . ASP A 1 71 ? 0.931 -8.840 -18.809 1.00 77.75 71 ASP A C 1
ATOM 591 O O . ASP A 1 71 ? 0.347 -7.776 -18.995 1.00 77.75 71 ASP A O 1
ATOM 595 N N . GLY A 1 72 ? 1.894 -8.967 -17.883 1.00 76.69 72 GLY A N 1
ATOM 596 C CA . GLY A 1 72 ? 2.313 -7.899 -16.962 1.00 76.69 72 GLY A CA 1
ATOM 597 C C . GLY A 1 72 ? 1.477 -7.801 -15.678 1.00 76.69 72 GLY A C 1
ATOM 598 O O . GLY A 1 72 ? 1.758 -6.969 -14.822 1.00 76.69 72 GLY A O 1
ATOM 599 N N . ASP A 1 73 ? 0.467 -8.661 -15.509 1.00 81.19 73 ASP A N 1
ATOM 600 C CA . ASP A 1 73 ? -0.299 -8.765 -14.264 1.00 81.19 73 ASP A CA 1
ATOM 601 C C . ASP A 1 73 ? 0.471 -9.550 -13.193 1.00 81.19 73 ASP A C 1
ATOM 603 O O . ASP A 1 73 ? 1.231 -10.469 -13.509 1.00 81.19 73 ASP A O 1
ATOM 607 N N . TYR A 1 74 ? 0.195 -9.265 -11.919 1.00 84.38 74 TYR A N 1
ATOM 608 C CA . TYR A 1 74 ? 0.768 -9.976 -10.775 1.00 84.38 74 TYR A CA 1
ATOM 609 C C . TYR A 1 74 ? -0.215 -10.982 -10.177 1.00 84.38 74 TYR A C 1
ATOM 611 O O . TYR A 1 74 ? -1.366 -10.656 -9.880 1.00 84.38 74 TYR A O 1
ATOM 619 N N . ILE A 1 75 ? 0.259 -12.202 -9.926 1.00 84.94 75 ILE A N 1
ATOM 620 C CA . ILE A 1 75 ? -0.478 -13.225 -9.180 1.00 84.94 75 ILE A CA 1
ATOM 621 C C . ILE A 1 75 ? 0.216 -13.433 -7.839 1.00 84.94 75 ILE A C 1
ATOM 623 O O . ILE A 1 75 ? 1.433 -13.579 -7.777 1.00 84.94 75 ILE A O 1
ATOM 627 N N . VAL A 1 76 ? -0.562 -13.452 -6.757 1.00 83.62 76 VAL A N 1
ATOM 628 C CA . VAL A 1 76 ? -0.052 -13.743 -5.413 1.00 83.62 76 VAL A CA 1
ATOM 629 C C . VAL A 1 76 ? 0.540 -15.151 -5.409 1.00 83.62 76 VAL A C 1
ATOM 631 O O . VAL A 1 76 ? -0.144 -16.116 -5.760 1.00 83.62 76 VAL A O 1
ATOM 634 N N . LYS A 1 77 ? 1.808 -15.267 -5.009 1.00 81.88 77 LYS A N 1
ATOM 635 C CA . LYS A 1 77 ? 2.429 -16.558 -4.709 1.00 81.88 77 LYS A CA 1
ATOM 636 C C . LYS A 1 77 ? 1.617 -17.217 -3.608 1.00 81.88 77 LYS A C 1
ATOM 638 O O . LYS A 1 77 ? 1.130 -16.529 -2.718 1.00 81.88 77 LYS A O 1
ATOM 643 N N . ASP A 1 78 ? 1.464 -18.535 -3.646 1.00 67.88 78 ASP A N 1
ATOM 644 C CA . ASP A 1 78 ? 0.853 -19.276 -2.539 1.00 67.88 78 ASP A CA 1
ATOM 645 C C . ASP A 1 78 ? 1.811 -19.205 -1.335 1.00 67.88 78 ASP A C 1
ATOM 647 O O . ASP A 1 78 ? 2.641 -20.080 -1.100 1.00 67.88 78 ASP A O 1
ATOM 651 N N . VAL A 1 79 ? 1.802 -18.065 -0.646 1.00 57.16 79 VAL A N 1
ATOM 652 C CA . VAL A 1 79 ? 2.537 -17.838 0.588 1.00 57.16 79 VAL A CA 1
ATOM 653 C C . VAL A 1 79 ? 1.560 -18.233 1.678 1.00 57.16 79 VAL A C 1
ATOM 655 O O . VAL A 1 79 ? 0.598 -17.510 1.940 1.00 57.16 79 VAL A O 1
ATOM 658 N N . GLU A 1 80 ? 1.765 -19.403 2.287 1.00 51.75 80 GLU A N 1
ATOM 659 C CA . GLU A 1 80 ? 1.125 -19.717 3.562 1.00 51.75 80 GLU A CA 1
ATOM 660 C C . GLU A 1 80 ? 1.503 -18.598 4.541 1.00 51.75 80 GLU A C 1
ATOM 662 O O . GLU A 1 80 ? 2.621 -18.546 5.056 1.00 51.75 80 GLU A O 1
ATOM 667 N N . ILE A 1 81 ? 0.581 -17.656 4.741 1.00 48.06 81 ILE A N 1
ATOM 668 C CA . ILE A 1 81 ? 0.693 -16.621 5.763 1.00 48.06 81 ILE A CA 1
ATOM 669 C C . ILE A 1 81 ? 0.583 -17.361 7.101 1.00 48.06 81 ILE A C 1
ATOM 671 O O . ILE A 1 81 ? -0.515 -17.759 7.492 1.00 48.06 81 ILE A O 1
ATOM 675 N N . HIS A 1 82 ? 1.726 -17.632 7.735 1.00 38.06 82 HIS A N 1
ATOM 676 C CA . HIS A 1 82 ? 1.806 -18.295 9.039 1.00 38.06 82 HIS A CA 1
ATOM 677 C C . HIS A 1 82 ? 1.624 -17.304 10.189 1.00 38.06 82 HIS A C 1
ATOM 679 O O . HIS A 1 82 ? 2.256 -16.223 10.135 1.00 38.06 82 HIS A O 1
#

Foldseek 3Di:
DPQFDPDDPVVQVPDPPVPRDDRNFDWDFDQDDDPPDTDTDIDTPVPDDDDPPLDADPRPCLVVQWDQDPSSDTDGDPPPPD

pLDDT: mean 78.84, std 11.16, range [38.06, 90.69]